Protein AF-A0AAI8FYN0-F1 (afdb_monomer)

Nearest PDB structures (foldseek):
  5ks8-assembly1_D  TM=1.891E-01  e=4.453E+00  Methylobacillus flagellatus KT

Radius of gyration: 15.97 Å; Cα contacts (8 Å, |Δi|>4): 91; chains: 1; bounding box: 28×40×49 Å

Structure (mmCIF, N/CA/C/O backbone):
data_AF-A0AAI8FYN0-F1
#
_entry.id   AF-A0AAI8FYN0-F1
#
loop_
_atom_site.group_PDB
_atom_site.id
_atom_site.type_symbol
_atom_site.label_atom_id
_atom_site.label_alt_id
_atom_site.label_comp_id
_atom_site.label_asym_id
_atom_site.label_entity_id
_atom_site.label_seq_id
_atom_site.pdbx_PDB_ins_code
_atom_site.Cartn_x
_atom_site.Cartn_y
_atom_site.Cartn_z
_atom_site.occupancy
_atom_site.B_iso_or_equiv
_atom_site.auth_seq_id
_atom_site.auth_comp_id
_atom_site.auth_asym_id
_atom_site.auth_atom_id
_atom_site.pdbx_PDB_model_num
ATOM 1 N N . MET A 1 1 ? 14.875 -27.765 -37.153 1.00 39.84 1 MET A N 1
ATOM 2 C CA . MET A 1 1 ? 13.752 -27.729 -36.197 1.00 39.84 1 MET A CA 1
ATOM 3 C C . MET A 1 1 ? 14.047 -26.603 -35.219 1.00 39.84 1 MET A C 1
ATOM 5 O O . MET A 1 1 ? 14.820 -26.800 -34.296 1.00 39.84 1 MET A O 1
ATOM 9 N N . LEU A 1 2 ? 13.584 -25.389 -35.526 1.00 44.56 2 LEU A N 1
ATOM 10 C CA . LEU A 1 2 ? 13.749 -24.219 -34.660 1.00 44.56 2 LEU A CA 1
ATOM 11 C C . LEU A 1 2 ? 12.540 -24.199 -33.728 1.00 44.56 2 LEU A C 1
ATOM 13 O O . LEU A 1 2 ? 11.411 -24.104 -34.202 1.00 44.56 2 LEU A O 1
ATOM 17 N N . ILE A 1 3 ? 12.777 -24.400 -32.436 1.00 44.12 3 ILE A N 1
ATOM 18 C CA . ILE A 1 3 ? 11.724 -24.411 -31.423 1.00 44.12 3 ILE A CA 1
ATOM 19 C C . ILE A 1 3 ? 11.276 -22.963 -31.227 1.00 44.12 3 ILE A C 1
ATOM 21 O O . ILE A 1 3 ? 12.061 -22.104 -30.832 1.00 44.12 3 ILE A O 1
ATOM 25 N N . SER A 1 4 ? 10.025 -22.700 -31.585 1.00 45.88 4 SER A N 1
ATOM 26 C CA . SER A 1 4 ? 9.326 -21.445 -31.343 1.00 45.88 4 SER A CA 1
ATOM 27 C C . SER A 1 4 ? 8.986 -21.274 -29.860 1.00 45.88 4 SER A C 1
ATOM 29 O O . SER A 1 4 ? 8.659 -22.251 -29.196 1.00 45.88 4 SER A O 1
ATOM 31 N N . LEU A 1 5 ? 8.959 -20.004 -29.436 1.00 52.84 5 LEU A N 1
ATOM 32 C CA . LEU A 1 5 ? 8.155 -19.435 -28.345 1.00 52.84 5 LEU A CA 1
ATOM 33 C C . LEU A 1 5 ? 8.451 -19.937 -26.926 1.00 52.84 5 LEU A C 1
ATOM 35 O O . LEU A 1 5 ? 7.920 -20.948 -26.497 1.00 52.84 5 LEU A O 1
ATOM 39 N N . ASN A 1 6 ? 9.175 -19.117 -26.165 1.00 38.34 6 ASN A N 1
ATOM 40 C CA . ASN A 1 6 ? 8.804 -18.818 -24.783 1.00 38.34 6 ASN A CA 1
ATOM 41 C C . ASN A 1 6 ? 9.126 -17.341 -24.535 1.00 38.34 6 ASN A C 1
ATOM 43 O O . ASN A 1 6 ? 10.182 -16.994 -24.015 1.00 38.34 6 ASN A O 1
ATOM 47 N N . SER A 1 7 ? 8.213 -16.461 -24.951 1.00 48.22 7 SER A N 1
ATOM 48 C CA . SER A 1 7 ? 7.962 -15.268 -24.145 1.00 48.22 7 SER A CA 1
ATOM 49 C C . SER A 1 7 ? 7.338 -15.813 -22.866 1.00 48.22 7 SER A C 1
ATOM 51 O O . SER A 1 7 ? 6.127 -15.998 -22.812 1.00 48.22 7 SER A O 1
ATOM 53 N N . CYS A 1 8 ? 8.166 -16.231 -21.906 1.00 49.66 8 CYS A N 1
ATOM 54 C CA . CYS A 1 8 ? 7.681 -16.341 -20.542 1.00 49.66 8 CYS A CA 1
ATOM 55 C C . CYS A 1 8 ? 7.293 -14.912 -20.188 1.00 49.66 8 CYS A C 1
ATOM 57 O O . CYS A 1 8 ? 8.179 -14.056 -20.188 1.00 49.66 8 CYS A O 1
ATOM 59 N N . ASP A 1 9 ? 5.995 -14.644 -20.024 1.00 51.50 9 ASP A N 1
ATOM 60 C CA . ASP A 1 9 ? 5.540 -13.399 -19.411 1.00 51.50 9 ASP A CA 1
ATOM 61 C C . ASP A 1 9 ? 6.423 -13.174 -18.188 1.00 51.50 9 ASP A C 1
ATOM 63 O O . ASP A 1 9 ? 6.540 -14.035 -17.311 1.00 51.50 9 ASP A O 1
ATOM 67 N N . SER A 1 10 ? 7.198 -12.098 -18.254 1.00 55.69 10 SER A N 1
ATOM 68 C CA . SER A 1 10 ? 8.247 -11.776 -17.307 1.00 55.69 10 SER A CA 1
ATOM 69 C C . SER A 1 10 ? 7.597 -11.202 -16.062 1.00 55.69 10 SER A C 1
ATOM 71 O O . SER A 1 10 ? 7.761 -10.022 -15.775 1.00 55.69 10 SER A O 1
ATOM 73 N N . ASP A 1 11 ? 6.819 -12.012 -15.350 1.00 58.22 11 ASP A N 1
ATOM 74 C CA . ASP A 1 11 ? 6.481 -11.692 -13.973 1.00 58.22 11 ASP A CA 1
ATOM 75 C C . ASP A 1 11 ? 7.799 -11.794 -13.196 1.00 58.22 11 ASP A C 1
ATOM 77 O O . ASP A 1 11 ? 8.247 -12.867 -12.792 1.00 58.22 11 ASP A O 1
ATOM 81 N N . THR A 1 12 ? 8.505 -10.666 -13.118 1.00 73.56 12 THR A N 1
ATOM 82 C CA . THR A 1 12 ? 9.844 -10.54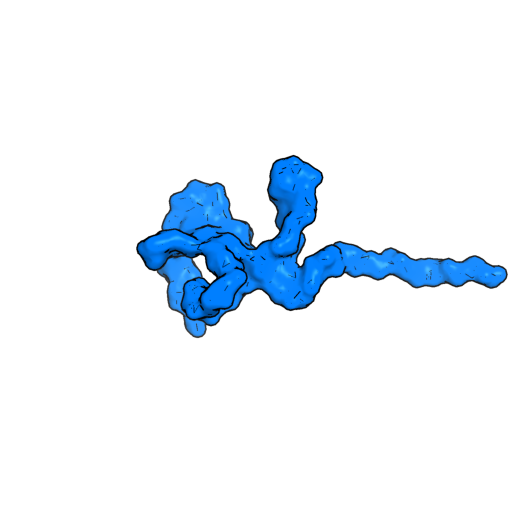9 -12.527 1.00 73.56 12 THR A CA 1
ATOM 83 C C . THR A 1 12 ? 9.802 -10.685 -11.008 1.00 73.56 12 THR A C 1
ATOM 85 O O . THR A 1 12 ? 10.827 -10.944 -10.377 1.00 73.56 12 THR A O 1
ATOM 88 N N . CYS A 1 13 ? 8.615 -10.522 -10.425 1.00 85.88 13 CYS A N 1
ATOM 89 C CA . CYS A 1 13 ? 8.360 -10.603 -9.001 1.00 85.88 13 CYS A CA 1
ATOM 90 C C . CYS A 1 13 ? 7.702 -11.932 -8.623 1.00 85.88 13 CYS A C 1
ATOM 92 O O . CYS A 1 13 ? 6.848 -12.454 -9.339 1.00 85.88 13 CYS A O 1
ATOM 94 N N . ASP A 1 14 ? 8.070 -12.454 -7.453 1.00 86.69 14 ASP A N 1
ATOM 95 C CA . ASP A 1 14 ? 7.399 -13.611 -6.868 1.00 86.69 14 ASP A CA 1
ATOM 96 C C . ASP A 1 14 ? 5.918 -13.309 -6.580 1.00 86.69 14 ASP A C 1
ATOM 98 O O . ASP A 1 14 ? 5.515 -12.167 -6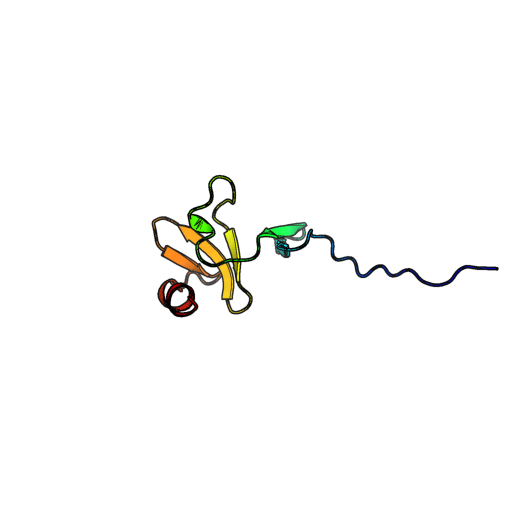.356 1.00 86.69 14 ASP A O 1
ATOM 102 N N . SER A 1 15 ? 5.088 -14.353 -6.525 1.00 87.75 15 SER A N 1
ATOM 103 C CA . SER A 1 15 ? 3.670 -14.202 -6.182 1.00 87.75 15 SER A CA 1
ATOM 104 C C . SER A 1 15 ? 3.475 -13.500 -4.832 1.00 87.75 15 SER A C 1
ATOM 106 O O . SER A 1 15 ? 4.083 -13.879 -3.830 1.00 87.75 15 SER A O 1
ATOM 108 N N . GLY A 1 16 ? 2.569 -12.518 -4.795 1.00 87.75 16 GLY A N 1
ATOM 109 C CA . GLY A 1 16 ? 2.352 -11.657 -3.627 1.00 87.75 16 GLY A CA 1
ATOM 110 C C . GLY A 1 16 ? 3.245 -10.414 -3.602 1.00 87.75 16 GLY A C 1
ATOM 111 O O . GLY A 1 16 ? 3.290 -9.730 -2.580 1.00 87.75 16 GLY A O 1
ATOM 112 N N . TYR A 1 17 ? 3.953 -10.137 -4.698 1.00 90.62 17 TYR A N 1
ATOM 113 C CA . TYR A 1 17 ? 4.681 -8.901 -4.936 1.00 90.62 17 TYR A CA 1
ATOM 114 C C . TYR A 1 17 ? 4.248 -8.296 -6.270 1.00 90.62 17 TYR A C 1
ATOM 116 O O . TYR A 1 17 ? 4.085 -9.003 -7.263 1.00 90.62 17 TYR A O 1
ATOM 124 N N . THR A 1 18 ? 4.137 -6.973 -6.296 1.00 91.88 18 THR A N 1
ATOM 125 C CA . TH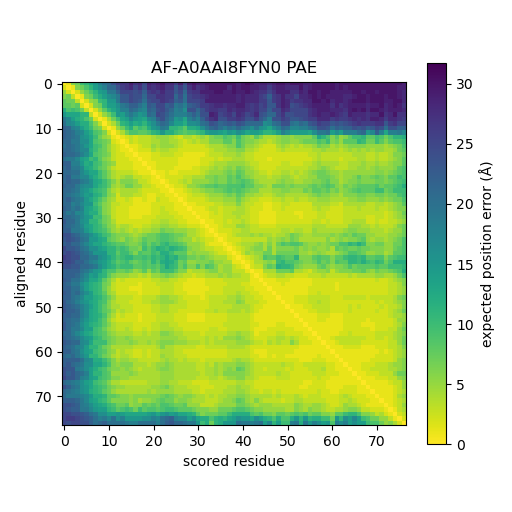R A 1 18 ? 3.875 -6.197 -7.503 1.00 91.88 18 THR A CA 1
ATOM 126 C C . THR A 1 18 ? 5.128 -5.443 -7.922 1.00 91.88 18 THR A C 1
ATOM 128 O O . THR A 1 18 ? 5.817 -4.820 -7.108 1.00 91.88 18 THR A O 1
ATOM 131 N N . GLU A 1 19 ? 5.397 -5.487 -9.220 1.00 92.19 19 GLU A N 1
ATOM 132 C CA . GLU A 1 19 ? 6.449 -4.719 -9.862 1.00 92.19 19 GLU A CA 1
ATOM 133 C C . GLU A 1 19 ? 6.069 -3.235 -9.972 1.00 92.19 19 GLU A C 1
ATOM 135 O O . GLU A 1 19 ? 4.985 -2.893 -10.450 1.00 92.19 19 GLU A O 1
ATOM 140 N N . ILE A 1 20 ? 6.969 -2.342 -9.556 1.00 89.81 20 ILE A N 1
ATOM 141 C CA . ILE A 1 20 ? 6.831 -0.896 -9.742 1.00 89.81 20 ILE A CA 1
ATOM 142 C C . ILE A 1 20 ? 8.119 -0.289 -10.304 1.00 89.81 20 ILE A C 1
ATOM 144 O O . ILE A 1 20 ? 9.225 -0.717 -9.974 1.00 89.81 20 ILE A O 1
ATOM 148 N N . GLU A 1 21 ? 7.978 0.758 -11.115 1.00 89.00 21 GLU A N 1
ATOM 149 C CA . GLU A 1 21 ? 9.105 1.580 -11.556 1.00 89.00 21 GLU A CA 1
ATOM 150 C C . GLU A 1 21 ? 9.382 2.677 -10.517 1.00 89.00 21 GLU A C 1
ATOM 152 O O . GLU A 1 2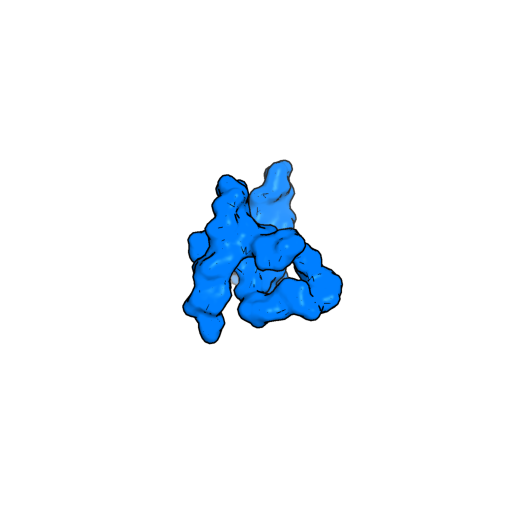1 ? 8.503 3.468 -10.167 1.00 89.00 21 GLU A O 1
ATOM 157 N N . ASN A 1 22 ? 10.615 2.739 -10.024 1.00 83.31 22 ASN A N 1
ATOM 158 C CA . ASN A 1 22 ? 11.088 3.748 -9.089 1.00 83.31 22 ASN A CA 1
ATOM 159 C C . ASN A 1 22 ? 12.430 4.301 -9.578 1.00 83.31 22 ASN A C 1
ATOM 161 O O . ASN A 1 22 ? 13.438 3.603 -9.585 1.00 83.31 22 ASN A O 1
ATOM 165 N N . ASN A 1 23 ? 12.448 5.569 -9.993 1.00 84.75 23 ASN A N 1
ATOM 166 C CA . ASN A 1 23 ? 13.643 6.252 -10.507 1.00 84.75 23 ASN A CA 1
ATOM 167 C C . ASN A 1 23 ? 14.350 5.526 -11.673 1.00 84.75 23 ASN A C 1
ATOM 169 O O . ASN A 1 23 ? 15.574 5.574 -11.780 1.00 84.75 23 ASN A O 1
ATOM 173 N N . GLY A 1 24 ? 13.587 4.877 -12.560 1.00 84.19 24 GLY A N 1
ATOM 174 C CA . GLY A 1 24 ? 14.124 4.129 -13.702 1.00 84.19 24 GLY A CA 1
ATOM 175 C C . GLY A 1 24 ? 14.672 2.743 -13.348 1.00 84.19 24 GLY A C 1
ATOM 176 O O . GLY A 1 24 ? 15.194 2.056 -14.225 1.00 84.19 24 GLY A O 1
ATOM 177 N N . GLU A 1 25 ? 14.544 2.325 -12.087 1.00 85.00 25 GLU A N 1
ATOM 178 C CA . GLU A 1 25 ? 14.764 0.953 -11.648 1.00 85.00 25 GLU A CA 1
ATOM 179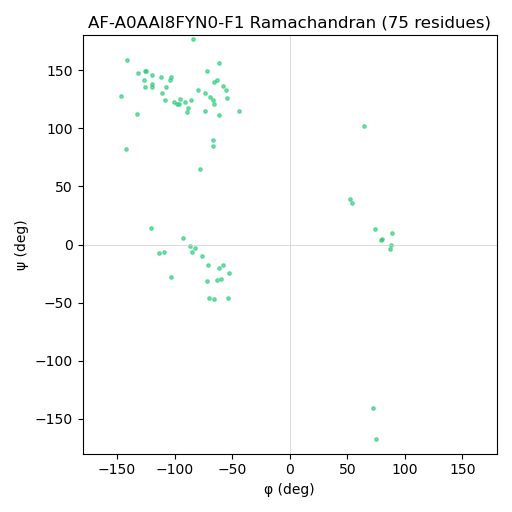 C C . GLU A 1 25 ? 13.423 0.267 -11.399 1.00 85.00 25 GLU A C 1
ATOM 181 O O . GLU A 1 25 ? 12.481 0.854 -10.866 1.00 85.00 25 GLU A O 1
ATOM 186 N N . THR A 1 26 ? 13.349 -1.001 -11.767 1.00 88.75 26 THR A N 1
ATOM 187 C CA . THR A 1 26 ? 12.195 -1.848 -11.499 1.00 88.75 26 THR A CA 1
ATOM 188 C C . THR A 1 26 ? 12.396 -2.553 -10.161 1.00 88.75 26 THR A C 1
ATOM 190 O O . THR A 1 26 ? 13.393 -3.255 -9.980 1.00 88.75 26 THR A O 1
ATOM 193 N N . ILE A 1 27 ? 11.464 -2.379 -9.223 1.00 89.94 27 ILE A N 1
ATOM 194 C CA . ILE A 1 27 ? 11.503 -3.019 -7.902 1.00 89.94 27 ILE A CA 1
ATOM 195 C C . ILE A 1 27 ? 10.214 -3.794 -7.623 1.00 89.94 27 ILE A C 1
ATOM 197 O O . ILE A 1 27 ? 9.133 -3.404 -8.055 1.00 89.94 27 ILE A O 1
ATOM 201 N N . CYS A 1 28 ? 10.326 -4.868 -6.846 1.00 90.62 28 CYS A N 1
ATOM 202 C CA . CYS A 1 28 ? 9.190 -5.656 -6.377 1.00 90.62 28 CYS A CA 1
ATOM 203 C C . CYS A 1 28 ? 8.819 -5.229 -4.958 1.00 90.62 28 CYS A C 1
ATOM 205 O O . CYS A 1 28 ? 9.641 -5.344 -4.045 1.00 90.62 28 CYS A O 1
ATOM 207 N N . ILE A 1 29 ? 7.587 -4.769 -4.758 1.00 90.94 29 ILE A N 1
ATOM 208 C CA . ILE A 1 29 ? 7.058 -4.452 -3.428 1.00 90.94 29 ILE A CA 1
ATOM 209 C C . ILE A 1 29 ? 5.952 -5.437 -3.051 1.00 90.94 29 ILE A C 1
ATOM 211 O O . ILE A 1 29 ? 5.212 -5.876 -3.929 1.00 90.94 29 ILE A O 1
ATOM 215 N N . PRO A 1 30 ? 5.834 -5.819 -1.771 1.00 92.44 30 PRO A N 1
ATOM 216 C CA . PRO A 1 30 ? 4.818 -6.773 -1.348 1.00 92.44 30 PRO A CA 1
ATOM 217 C C . PRO A 1 30 ? 3.411 -6.216 -1.577 1.00 92.44 30 PRO A C 1
ATOM 219 O O . PRO A 1 30 ? 3.141 -5.036 -1.336 1.00 92.44 30 PRO A O 1
ATOM 222 N N . ASP A 1 31 ? 2.497 -7.081 -1.993 1.00 92.25 31 ASP A N 1
ATOM 223 C CA . ASP A 1 31 ? 1.085 -6.745 -2.092 1.00 92.25 31 ASP A CA 1
ATOM 224 C C . ASP A 1 31 ? 0.508 -6.487 -0.701 1.00 92.25 31 ASP A C 1
ATOM 226 O O . ASP A 1 31 ? 0.790 -7.189 0.276 1.00 92.25 31 ASP A O 1
ATOM 230 N N . TYR A 1 32 ? -0.343 -5.472 -0.608 1.00 92.00 32 TYR A N 1
ATOM 231 C CA . TYR A 1 32 ? -1.068 -5.183 0.610 1.00 92.00 32 TYR A CA 1
ATOM 232 C C . TYR A 1 32 ? -2.053 -6.312 0.904 1.00 92.00 32 TYR A C 1
ATOM 234 O O . TYR A 1 32 ? -2.961 -6.607 0.122 1.00 92.00 32 TYR A O 1
ATOM 242 N N . LEU A 1 33 ? -1.916 -6.880 2.098 1.00 88.12 33 LEU A N 1
ATOM 243 C CA . LEU A 1 33 ? -2.885 -7.785 2.691 1.00 88.12 33 LEU A CA 1
ATOM 244 C C . LEU A 1 33 ? -3.374 -7.183 4.003 1.00 88.12 33 LEU A C 1
ATOM 246 O O . LEU A 1 33 ? -2.620 -6.552 4.741 1.00 88.12 33 LEU A O 1
ATOM 250 N N . VAL A 1 34 ? -4.639 -7.412 4.327 1.00 85.56 34 VAL A N 1
ATOM 251 C CA . VAL A 1 34 ? -5.216 -6.951 5.590 1.00 85.56 34 VAL A CA 1
ATOM 252 C C . VAL A 1 34 ? -4.379 -7.446 6.777 1.00 85.56 34 VAL A C 1
ATOM 254 O O . VAL A 1 34 ? -4.153 -8.647 6.930 1.00 85.56 34 VAL A O 1
ATOM 257 N N . GLY A 1 35 ? -3.948 -6.517 7.636 1.00 81.44 35 GLY A N 1
ATOM 258 C CA . GLY A 1 35 ? -3.156 -6.815 8.832 1.00 81.44 35 GLY A CA 1
ATOM 259 C C . GLY A 1 35 ? -1.662 -7.034 8.576 1.00 81.44 35 GLY A C 1
ATOM 260 O O . GLY A 1 35 ? -0.943 -7.418 9.502 1.00 81.44 35 GLY A O 1
ATOM 261 N N . ILE A 1 36 ? -1.178 -6.842 7.343 1.00 84.00 36 ILE A N 1
ATOM 262 C CA . ILE A 1 36 ? 0.225 -7.064 6.969 1.00 84.00 36 ILE A CA 1
ATOM 263 C C . ILE A 1 36 ? 1.203 -6.188 7.759 1.00 84.00 36 ILE A C 1
ATOM 265 O O . ILE A 1 36 ? 2.305 -6.632 8.057 1.00 84.00 36 ILE A O 1
ATOM 269 N N . GLU A 1 37 ? 0.778 -5.000 8.191 1.00 83.25 37 GLU A N 1
ATOM 270 C CA . GLU A 1 37 ? 1.574 -4.064 8.990 1.00 83.25 37 GLU A CA 1
ATOM 271 C C . GLU A 1 37 ? 1.998 -4.616 10.353 1.00 83.25 37 GLU A C 1
ATOM 273 O O . GLU A 1 37 ? 2.942 -4.121 10.965 1.00 83.25 37 GLU A O 1
ATOM 278 N N . THR A 1 38 ? 1.301 -5.645 10.837 1.00 78.31 38 THR A N 1
ATOM 279 C CA . THR A 1 38 ? 1.619 -6.304 12.109 1.00 78.31 38 THR A CA 1
ATOM 280 C C . THR A 1 38 ? 2.695 -7.381 11.970 1.00 78.31 38 THR A C 1
ATOM 282 O O . THR A 1 38 ? 3.145 -7.931 12.975 1.00 78.31 38 THR A O 1
ATOM 285 N N . LYS A 1 39 ? 3.122 -7.697 10.739 1.00 79.06 39 LYS A N 1
ATOM 286 C CA . LYS A 1 39 ? 4.141 -8.713 10.472 1.00 79.06 39 LYS A CA 1
ATOM 287 C C . LYS A 1 39 ? 5.530 -8.086 10.513 1.00 79.06 39 LYS A C 1
ATOM 289 O O . LYS A 1 39 ? 5.875 -7.236 9.693 1.00 79.06 39 LYS A O 1
ATOM 294 N N . GLU A 1 40 ? 6.348 -8.541 11.457 1.00 73.81 40 GLU A N 1
ATOM 295 C CA . GLU A 1 40 ? 7.741 -8.112 11.559 1.00 73.81 40 GLU A CA 1
ATOM 296 C C . GLU A 1 40 ? 8.513 -8.415 10.262 1.00 73.81 40 GLU A C 1
ATOM 298 O O . GLU A 1 40 ? 8.387 -9.492 9.679 1.00 73.81 40 GLU A O 1
ATOM 303 N N . GLY A 1 41 ? 9.328 -7.457 9.812 1.00 73.06 41 GLY A N 1
ATOM 304 C CA . GLY A 1 41 ? 10.242 -7.632 8.678 1.00 73.06 41 GLY A CA 1
ATOM 305 C C . GLY A 1 41 ? 9.667 -7.358 7.282 1.00 73.06 41 GLY A C 1
ATOM 306 O O . GLY A 1 41 ? 10.435 -7.376 6.327 1.00 73.06 41 GLY A O 1
ATOM 307 N N . MET A 1 42 ? 8.371 -7.054 7.137 1.00 73.75 42 MET A N 1
ATOM 308 C CA . MET A 1 42 ? 7.755 -6.772 5.824 1.00 73.75 42 MET A CA 1
ATOM 309 C C . MET A 1 42 ? 7.940 -5.331 5.313 1.00 73.75 42 MET A C 1
ATOM 311 O O . MET A 1 42 ? 7.545 -5.024 4.192 1.00 73.75 42 MET A O 1
ATOM 315 N N . GLY A 1 43 ? 8.574 -4.457 6.099 1.00 83.50 43 GLY A N 1
ATOM 316 C CA . GLY A 1 43 ? 8.729 -3.041 5.761 1.00 83.50 43 GLY A CA 1
ATOM 317 C C . GLY A 1 43 ? 7.432 -2.248 5.941 1.00 83.50 43 GLY A C 1
ATOM 318 O O . GLY A 1 43 ? 6.489 -2.709 6.581 1.00 83.50 43 GLY A O 1
ATOM 319 N N . THR A 1 44 ? 7.411 -1.021 5.419 1.00 91.50 44 THR A N 1
ATOM 320 C CA . THR A 1 44 ? 6.269 -0.098 5.540 1.00 91.50 44 THR A CA 1
ATOM 321 C C . THR A 1 44 ? 5.583 0.198 4.211 1.00 91.50 44 THR A C 1
ATOM 323 O O . THR A 1 44 ? 4.530 0.823 4.228 1.00 91.50 44 THR A O 1
ATOM 326 N N . THR A 1 45 ? 6.130 -0.244 3.077 1.00 92.81 45 THR A N 1
ATOM 327 C CA . THR A 1 45 ? 5.636 0.082 1.730 1.00 92.81 45 THR A CA 1
ATOM 328 C C . THR A 1 45 ? 5.026 -1.141 1.058 1.00 92.81 45 THR A C 1
ATOM 330 O O . THR A 1 45 ? 5.660 -2.191 1.000 1.00 92.81 45 THR A O 1
ATOM 333 N N . PHE A 1 46 ? 3.816 -0.990 0.520 1.00 93.69 46 PHE A N 1
ATOM 334 C CA . PHE A 1 46 ? 3.032 -2.081 -0.059 1.00 93.69 46 PHE A CA 1
ATOM 335 C C . PHE A 1 46 ? 2.282 -1.626 -1.312 1.00 93.69 46 PHE A C 1
ATOM 337 O O . PHE A 1 46 ? 2.016 -0.435 -1.486 1.00 93.69 46 PHE A O 1
ATOM 344 N N . TYR A 1 47 ? 1.899 -2.570 -2.169 1.00 93.31 47 TYR A N 1
ATOM 345 C CA . TYR A 1 47 ? 1.034 -2.298 -3.315 1.00 93.31 47 TYR A CA 1
ATOM 346 C C . TYR A 1 47 ? -0.433 -2.599 -2.996 1.00 93.31 47 TYR 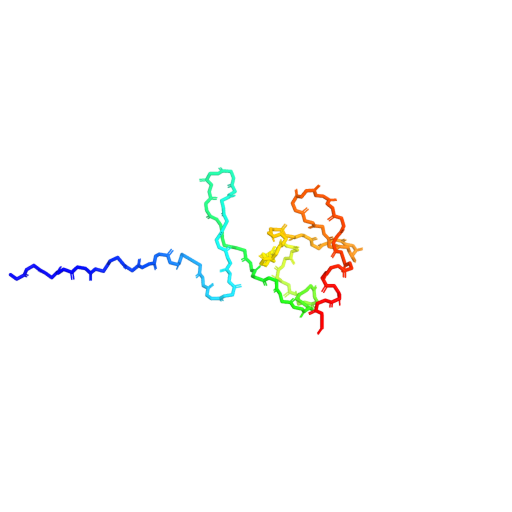A C 1
ATOM 348 O O . TYR A 1 47 ? -0.799 -3.727 -2.687 1.00 93.31 47 TYR A O 1
ATOM 356 N N . HIS A 1 48 ? -1.307 -1.604 -3.109 1.00 92.75 48 HIS A N 1
ATOM 357 C CA . HIS A 1 48 ? -2.751 -1.771 -2.992 1.00 92.75 48 HIS A CA 1
ATOM 358 C C . HIS A 1 48 ? -3.416 -1.611 -4.358 1.00 92.75 48 HIS A C 1
ATOM 360 O O . HIS A 1 48 ? -3.326 -0.556 -4.982 1.00 92.75 48 HIS A O 1
ATOM 366 N N . SER A 1 49 ? -4.177 -2.619 -4.787 1.00 89.25 49 SER A N 1
ATOM 367 C CA . SER A 1 49 ? -4.782 -2.685 -6.131 1.00 89.25 49 SER A CA 1
ATOM 368 C C . SER A 1 49 ? -5.617 -1.465 -6.549 1.00 89.25 49 SER A C 1
ATOM 370 O O . SER A 1 49 ? -5.772 -1.214 -7.741 1.00 89.25 49 SER A O 1
ATOM 372 N N . LYS A 1 50 ? -6.161 -0.695 -5.594 1.00 89.62 50 LYS A N 1
ATOM 373 C CA . LYS A 1 50 ? -6.947 0.523 -5.876 1.00 89.62 50 LYS A CA 1
ATOM 374 C C . LYS A 1 50 ? -6.197 1.832 -5.645 1.00 89.62 50 LYS A C 1
ATOM 376 O O . LYS A 1 50 ? -6.547 2.833 -6.254 1.00 89.62 50 LYS A O 1
ATOM 381 N N . GLU A 1 51 ? -5.224 1.838 -4.737 1.00 92.25 51 GLU A N 1
ATOM 382 C CA . GLU A 1 51 ? -4.553 3.072 -4.280 1.00 92.25 51 GLU A CA 1
ATOM 383 C C . GLU A 1 51 ? -3.109 3.173 -4.799 1.00 92.25 51 GLU A C 1
ATOM 385 O O . GLU A 1 51 ? -2.458 4.202 -4.624 1.00 92.25 51 GLU A O 1
ATOM 390 N N . GLY A 1 52 ? -2.612 2.124 -5.463 1.00 91.94 52 GLY A N 1
ATOM 391 C CA . GLY A 1 52 ? -1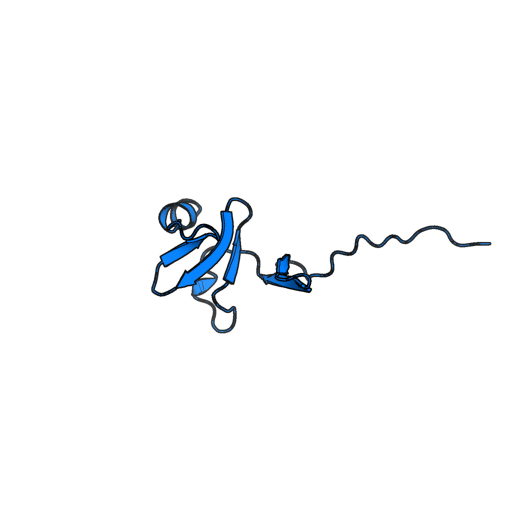.230 2.006 -5.902 1.00 91.94 52 GLY A CA 1
ATOM 392 C C . GLY A 1 52 ? -0.291 1.761 -4.725 1.00 91.94 52 GLY A C 1
ATOM 393 O O . GLY A 1 52 ? -0.613 1.014 -3.803 1.00 91.94 52 GLY A O 1
ATOM 394 N N . VAL A 1 53 ? 0.881 2.390 -4.758 1.00 93.81 53 VAL A N 1
ATOM 395 C CA . VAL A 1 53 ? 1.858 2.302 -3.668 1.00 93.81 53 VAL A CA 1
ATOM 396 C C . VAL A 1 53 ? 1.325 3.030 -2.436 1.00 93.81 53 VAL A C 1
ATOM 398 O O . VAL A 1 53 ? 0.957 4.208 -2.503 1.00 93.81 53 VAL A O 1
ATOM 401 N N . ILE A 1 54 ? 1.308 2.320 -1.312 1.00 94.69 54 ILE A N 1
ATOM 402 C CA . ILE A 1 54 ? 0.888 2.826 -0.009 1.00 94.69 54 ILE A CA 1
ATOM 403 C C . ILE A 1 54 ? 1.996 2.618 1.020 1.00 94.69 54 ILE A C 1
ATOM 405 O O . ILE A 1 54 ? 2.771 1.666 0.937 1.00 94.69 54 ILE A O 1
ATOM 409 N N . GLU A 1 55 ? 2.064 3.507 2.002 1.00 94.31 55 GLU A N 1
ATOM 410 C CA . GLU A 1 55 ? 3.025 3.446 3.097 1.00 94.31 55 GLU A CA 1
ATOM 411 C C . GLU A 1 55 ? 2.304 3.494 4.445 1.00 94.31 55 GLU A C 1
ATOM 413 O O . GLU A 1 55 ? 1.391 4.301 4.638 1.00 94.31 55 GLU A O 1
ATOM 418 N N . TYR A 1 56 ? 2.719 2.635 5.375 1.00 92.31 56 TYR A N 1
ATOM 419 C CA . TYR A 1 56 ? 2.260 2.644 6.756 1.00 92.31 56 TYR A CA 1
ATOM 420 C C . TYR A 1 56 ? 3.273 3.311 7.668 1.00 92.31 56 TYR A C 1
ATOM 422 O O . TYR A 1 56 ? 4.414 2.866 7.799 1.00 92.31 56 TYR A O 1
ATOM 430 N N . LYS A 1 57 ? 2.838 4.349 8.375 1.00 90.94 57 LYS A N 1
ATOM 431 C CA . LYS A 1 57 ? 3.686 5.046 9.336 1.00 90.94 57 LYS A CA 1
ATOM 432 C C . LYS A 1 57 ? 2.857 5.558 10.498 1.00 90.94 57 LYS A C 1
ATOM 434 O O . LYS A 1 57 ? 1.875 6.264 10.306 1.00 90.94 57 LYS A O 1
ATOM 439 N N . ASN A 1 58 ? 3.282 5.237 11.720 1.00 89.06 58 ASN A N 1
ATOM 440 C CA . ASN A 1 58 ? 2.667 5.723 12.962 1.00 89.06 58 ASN A CA 1
ATOM 441 C C . ASN A 1 58 ? 1.142 5.499 13.049 1.00 89.06 58 ASN A C 1
ATOM 443 O O . ASN A 1 58 ? 0.427 6.366 13.545 1.00 89.06 58 ASN A O 1
ATOM 447 N N . GLY A 1 59 ? 0.638 4.356 12.573 1.00 87.94 59 GLY A N 1
ATOM 448 C CA . GLY A 1 59 ? -0.799 4.057 12.620 1.00 87.94 59 GLY A CA 1
ATOM 449 C C . GLY A 1 59 ? -1.604 4.554 11.422 1.00 87.94 59 GLY A C 1
ATOM 450 O O . GLY A 1 59 ? -2.810 4.344 11.396 1.00 87.94 59 GLY A O 1
ATOM 451 N N . ILE A 1 60 ? -0.966 5.208 10.451 1.00 92.25 60 ILE A N 1
ATOM 452 C CA . ILE A 1 60 ? -1.643 5.857 9.329 1.00 92.25 60 ILE A CA 1
ATOM 453 C C . ILE A 1 60 ? -1.167 5.234 8.022 1.00 92.25 60 ILE A C 1
ATOM 455 O O . ILE A 1 60 ? 0.034 5.044 7.819 1.00 92.25 60 ILE A O 1
ATOM 459 N N . TRP A 1 61 ? -2.119 4.954 7.135 1.00 93.69 61 TRP A N 1
ATOM 460 C CA . TRP A 1 61 ? -1.855 4.571 5.754 1.00 93.69 61 TRP A CA 1
ATOM 461 C C . TRP A 1 61 ? -1.936 5.788 4.842 1.00 93.69 61 TRP A C 1
ATOM 463 O O . TRP A 1 61 ? -2.966 6.460 4.783 1.00 93.69 61 TRP A O 1
ATOM 473 N N . THR A 1 62 ? -0.874 6.040 4.083 1.00 95.69 62 THR A N 1
ATOM 474 C CA . THR A 1 62 ? -0.840 7.095 3.064 1.00 95.69 62 THR A CA 1
ATOM 475 C C . THR A 1 62 ? -0.575 6.516 1.688 1.00 95.69 62 THR A C 1
ATOM 477 O O . THR A 1 62 ? 0.282 5.648 1.548 1.00 95.69 62 THR A O 1
ATOM 480 N N . ASN A 1 63 ? -1.272 7.003 0.663 1.00 93.69 63 ASN A N 1
ATOM 481 C CA . ASN A 1 63 ? -0.943 6.665 -0.725 1.00 93.69 63 ASN A CA 1
ATOM 482 C C . ASN A 1 63 ? 0.175 7.565 -1.282 1.00 93.69 63 ASN A C 1
ATOM 484 O O . ASN A 1 63 ? 0.608 8.519 -0.632 1.00 93.69 63 ASN A O 1
ATOM 488 N N . TYR A 1 64 ? 0.607 7.300 -2.516 1.00 87.12 64 TYR A N 1
ATOM 489 C CA . TYR A 1 64 ? 1.664 8.063 -3.196 1.00 87.12 64 TYR A CA 1
ATOM 490 C C . TYR A 1 64 ? 1.383 9.574 -3.351 1.00 87.12 64 TYR A C 1
ATOM 492 O O . TYR A 1 64 ? 2.304 10.351 -3.591 1.00 87.12 64 TYR A O 1
ATOM 500 N N . LEU A 1 65 ? 0.126 10.012 -3.206 1.00 89.38 65 LEU A N 1
ATOM 501 C CA . LEU A 1 65 ? -0.266 11.428 -3.227 1.00 89.38 65 LEU A CA 1
ATOM 502 C C . LEU A 1 65 ? -0.159 12.093 -1.843 1.00 89.38 65 LEU A C 1
ATOM 504 O O . LEU A 1 65 ? -0.478 13.273 -1.707 1.00 89.38 65 LEU A O 1
ATOM 508 N N . GLY A 1 66 ? 0.235 11.348 -0.806 1.00 90.75 66 GLY A N 1
ATOM 509 C CA . GLY A 1 66 ? 0.260 11.807 0.584 1.00 90.75 66 GLY A CA 1
ATOM 510 C C . GLY A 1 66 ? -1.125 11.899 1.230 1.00 90.75 66 GLY A C 1
ATOM 511 O O . GLY A 1 66 ? -1.269 12.508 2.289 1.00 90.75 66 GLY A O 1
ATOM 512 N N . LYS A 1 67 ? -2.158 11.323 0.604 1.00 94.44 67 LYS A N 1
ATOM 513 C CA . LYS A 1 67 ? -3.516 11.288 1.156 1.00 94.44 67 LYS A CA 1
ATOM 514 C C . LYS A 1 67 ? -3.617 10.181 2.204 1.00 94.44 67 LYS A C 1
ATOM 516 O O . LYS A 1 67 ? -3.231 9.049 1.920 1.00 94.44 67 LYS A O 1
ATOM 521 N N . ASP A 1 68 ? -4.197 10.495 3.362 1.00 95.31 68 ASP A N 1
ATOM 522 C CA . ASP A 1 68 ? -4.613 9.493 4.349 1.00 95.31 68 ASP A CA 1
ATOM 523 C C . ASP A 1 68 ? -5.744 8.631 3.770 1.00 95.31 68 ASP A C 1
ATOM 525 O O . ASP A 1 68 ? -6.800 9.130 3.361 1.00 95.31 68 ASP A O 1
ATOM 529 N N . ILE A 1 69 ? -5.487 7.331 3.700 1.00 94.38 69 ILE A N 1
ATOM 530 C CA . ILE A 1 69 ? -6.395 6.311 3.178 1.00 94.38 69 ILE A CA 1
ATOM 531 C C . ILE A 1 69 ? -6.722 5.252 4.235 1.00 94.38 69 ILE A C 1
ATOM 533 O O . ILE A 1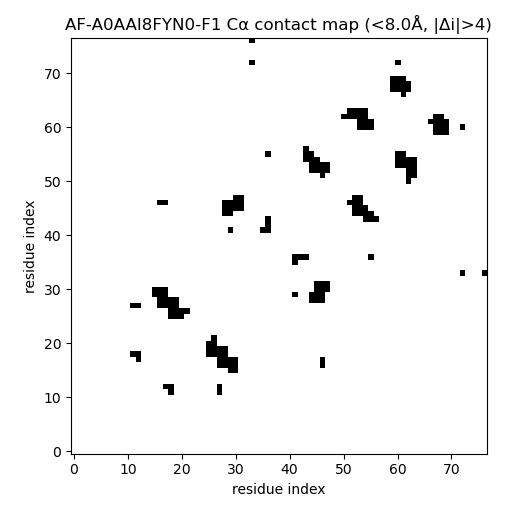 69 ? -7.268 4.205 3.895 1.00 94.38 69 ILE A O 1
ATOM 537 N N . THR A 1 70 ? -6.425 5.502 5.512 1.00 91.25 70 THR A N 1
ATOM 538 C CA . THR A 1 70 ? -6.624 4.539 6.607 1.00 91.25 70 THR A CA 1
ATOM 539 C C . THR A 1 70 ? -8.061 4.027 6.635 1.00 91.25 70 THR A C 1
ATOM 541 O O . THR A 1 70 ? -8.289 2.822 6.627 1.00 91.25 70 THR A O 1
ATOM 544 N N . GLU A 1 71 ? -9.047 4.921 6.510 1.00 89.12 71 GLU A N 1
ATOM 545 C CA . GLU A 1 71 ? -10.455 4.518 6.438 1.00 89.12 71 GLU A CA 1
ATOM 546 C C . GLU A 1 71 ? -10.796 3.652 5.216 1.00 89.12 71 GLU A C 1
ATOM 548 O O . GLU A 1 71 ? -11.721 2.846 5.278 1.00 89.12 71 GLU A O 1
ATOM 553 N N . VAL A 1 72 ? -10.104 3.836 4.088 1.00 87.31 72 VAL A N 1
ATOM 554 C CA . VAL A 1 72 ? -10.321 3.031 2.873 1.00 87.31 72 VAL A CA 1
ATOM 555 C C . VAL A 1 72 ? -9.810 1.616 3.109 1.00 87.31 72 VAL A C 1
ATOM 557 O O . VAL A 1 72 ? -10.504 0.642 2.817 1.00 87.31 72 VAL A O 1
ATOM 560 N N . ILE A 1 73 ? -8.614 1.517 3.680 1.00 85.50 73 ILE A N 1
ATOM 561 C CA . ILE A 1 73 ? -7.953 0.255 3.986 1.00 85.50 73 ILE A CA 1
ATOM 562 C C . ILE A 1 73 ? -8.737 -0.520 5.059 1.00 85.50 73 ILE A C 1
ATOM 564 O O . ILE A 1 73 ? -9.048 -1.694 4.871 1.00 85.50 73 ILE A O 1
ATOM 568 N N . GLU A 1 74 ? -9.151 0.140 6.143 1.00 80.19 74 GLU A N 1
ATOM 569 C CA . GLU A 1 74 ? -9.852 -0.501 7.263 1.00 80.19 74 GLU A CA 1
ATOM 570 C C . GLU A 1 74 ? -11.289 -0.926 6.944 1.00 80.19 74 GLU A C 1
ATOM 572 O O . GLU A 1 74 ? -11.749 -1.937 7.469 1.00 80.19 74 GLU A O 1
ATOM 577 N N . LYS A 1 75 ? -12.002 -0.206 6.067 1.00 73.31 75 LYS A N 1
ATOM 578 C CA . LYS A 1 75 ? -13.361 -0.590 5.629 1.00 73.31 75 LYS A CA 1
ATOM 579 C C . LYS A 1 75 ? -13.372 -1.743 4.624 1.00 73.31 75 LYS A C 1
ATOM 581 O O . LYS A 1 75 ? -14.445 -2.246 4.305 1.00 73.31 75 LYS A O 1
ATOM 586 N N . THR A 1 76 ? -12.207 -2.135 4.108 1.00 63.44 76 THR A N 1
ATOM 587 C CA . THR A 1 76 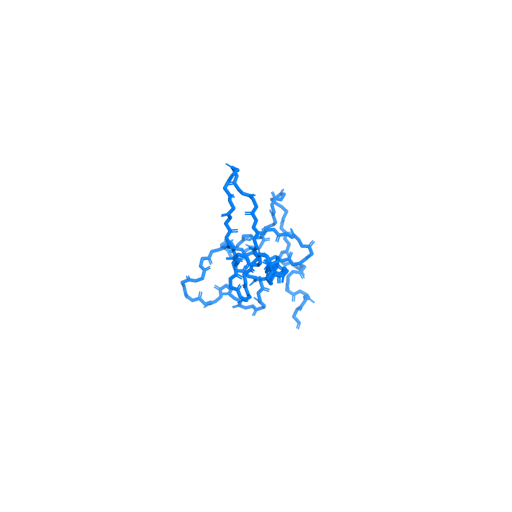? -12.062 -3.252 3.161 1.00 63.44 76 THR A CA 1
ATOM 588 C C . THR A 1 76 ? -11.751 -4.586 3.877 1.00 63.44 76 THR A C 1
ATOM 590 O O . THR A 1 76 ? -11.524 -5.593 3.212 1.00 63.44 76 THR A O 1
ATOM 593 N N . LYS A 1 77 ? -11.764 -4.605 5.222 1.00 56.09 77 LYS A N 1
ATOM 594 C CA . LYS A 1 77 ? -11.775 -5.822 6.060 1.00 56.09 77 LYS A CA 1
ATOM 595 C C . LYS A 1 77 ? -13.083 -6.599 5.931 1.00 56.09 77 LYS A C 1
ATOM 597 O O . LYS A 1 77 ? -12.993 -7.845 5.917 1.00 56.09 77 LYS A O 1
#

Mean predicted aligned error: 8.32 Å

Secondary structure (DSSP, 8-state):
------------SPTTEEEEEETTEEEEEEBP-TTGGGSTTS-SEEEETTTEEEEEETTEEEETT--B-HHHHHTT-

Sequence (77 aa):
MLISLNSCDSDTCDSGYTEIENNGETICIPDYLVGIETKEGMGTTFYHSKEGVIEYKNGIWTNYLGKDITEVIEKTK

Foldseek 3Di:
DDDDDDPPVPPVDDPQWDWDDDPNDIDTAGADDQPCVVDPPNAFWHQYPVQGIWGDDPQFIAGPVRDTCNVVSVVVD

Solvent-accessible surface area (backbone atoms only — not comparable to full-atom values): 5003 Å² total; per-residue (Å²): 139,83,86,76,82,80,84,65,80,79,72,85,40,61,92,66,34,44,76,43,82,55,97,91,41,82,45,67,32,42,47,63,51,94,73,50,83,77,45,87,89,67,73,48,55,26,35,34,99,88,65,44,52,31,37,55,56,98,92,40,34,28,31,81,87,69,46,80,40,42,71,61,61,64,74,70,111

pLDDT: mean 81.63, std 15.54, range [38.34, 95.69]